Protein AF-X0SXT9-F1 (afdb_monomer_lite)

Sequence (47 aa):
MLKQELARCLQQAVLKAQQEGALASAALPEVLIEHPQNPEHGDFASG

Secondary structure (DSSP, 8-state):
-HHHHHHHHHHHHHHHHHHTTSS---PPPP--EE--SSGGG-S-EE-

Organism: NCBI:txid412755

pLDDT: mean 95.02, std 3.06, range [83.5, 98.0]

Foldseek 3Di:
DVQVVVQVVVVVVVVVCCVVVVDPDDDDDRWGWDQDPDCVVDGIDTD

Radius of gyration: 12.14 Å; chains: 1; bounding box: 29×18×29 Å

Structure (mmCIF, N/CA/C/O backbone):
data_AF-X0SXT9-F1
#
_entry.id   AF-X0SXT9-F1
#
loop_
_atom_site.group_PDB
_atom_site.id
_atom_site.type_symbol
_atom_site.label_atom_id
_atom_site.label_alt_id
_atom_site.label_comp_id
_atom_site.label_asym_id
_atom_site.label_entity_id
_atom_site.label_seq_id
_atom_site.pdbx_PDB_ins_code
_atom_site.Cartn_x
_atom_site.Cartn_y
_atom_site.Cartn_z
_atom_site.occupancy
_atom_site.B_iso_or_equiv
_atom_site.auth_seq_id
_atom_site.auth_comp_id
_atom_site.auth_asym_id
_atom_site.auth_atom_id
_atom_site.pdbx_PDB_model_num
ATOM 1 N N . MET A 1 1 ? 16.276 -1.110 4.539 1.00 86.38 1 MET A N 1
ATOM 2 C CA . MET A 1 1 ? 16.396 0.309 4.938 1.00 86.38 1 MET A CA 1
ATOM 3 C C . MET A 1 1 ? 15.338 1.176 4.251 1.00 86.38 1 MET A C 1
ATOM 5 O O . MET A 1 1 ? 14.354 1.452 4.912 1.00 86.38 1 MET A O 1
ATOM 9 N N . LEU A 1 2 ? 15.421 1.512 2.950 1.00 94.56 2 LEU A N 1
ATOM 10 C CA . LEU A 1 2 ? 14.421 2.400 2.306 1.00 94.56 2 LEU A CA 1
ATOM 11 C C . LEU A 1 2 ? 12.998 1.811 2.216 1.00 94.56 2 LEU A C 1
ATOM 13 O O . LEU A 1 2 ? 12.044 2.449 2.637 1.00 94.56 2 LEU A O 1
ATOM 17 N N . LYS A 1 3 ? 12.844 0.571 1.731 1.00 94.38 3 LYS A N 1
ATOM 18 C CA . LYS A 1 3 ? 11.524 -0.088 1.620 1.00 94.38 3 LYS A CA 1
ATOM 19 C C . LYS A 1 3 ? 10.783 -0.207 2.958 1.00 94.38 3 LYS A C 1
ATOM 21 O O . LYS A 1 3 ? 9.577 -0.023 3.017 1.00 94.38 3 LYS A O 1
ATOM 26 N N . GLN A 1 4 ? 11.519 -0.488 4.033 1.00 94.88 4 GLN A N 1
ATOM 27 C CA . GLN A 1 4 ? 10.966 -0.567 5.391 1.00 94.88 4 GLN A CA 1
ATOM 28 C C . GLN A 1 4 ? 10.481 0.802 5.875 1.00 94.88 4 GLN A C 1
ATOM 30 O O . GLN A 1 4 ? 9.436 0.892 6.507 1.00 94.88 4 GLN A O 1
ATOM 35 N N . GLU A 1 5 ? 11.216 1.864 5.544 1.00 96.94 5 GLU A N 1
ATOM 36 C CA . GLU A 1 5 ? 10.819 3.228 5.882 1.00 96.94 5 GLU A CA 1
ATOM 37 C C . GLU A 1 5 ? 9.571 3.661 5.105 1.00 96.94 5 GLU A C 1
ATOM 39 O O . GLU A 1 5 ? 8.650 4.220 5.694 1.00 96.94 5 GLU A O 1
ATOM 44 N N . LEU A 1 6 ? 9.482 3.322 3.815 1.00 97.19 6 LEU A N 1
ATOM 45 C CA . LEU A 1 6 ? 8.270 3.534 3.016 1.00 97.19 6 LEU A CA 1
ATOM 46 C C . LEU A 1 6 ? 7.064 2.797 3.614 1.00 97.19 6 LEU A C 1
ATOM 48 O O . LEU A 1 6 ? 6.005 3.401 3.775 1.00 97.19 6 LEU A O 1
ATOM 52 N N . ALA A 1 7 ? 7.236 1.533 4.017 1.00 96.19 7 ALA A N 1
ATOM 53 C CA . ALA A 1 7 ? 6.182 0.765 4.677 1.00 96.19 7 ALA A CA 1
ATOM 54 C C . ALA A 1 7 ? 5.737 1.419 5.996 1.00 96.19 7 ALA A C 1
ATOM 56 O O . ALA A 1 7 ? 4.541 1.574 6.241 1.00 96.19 7 ALA A O 1
ATOM 57 N N . ARG A 1 8 ? 6.693 1.866 6.821 1.00 96.19 8 ARG A N 1
ATOM 58 C CA . ARG A 1 8 ? 6.428 2.568 8.086 1.00 96.19 8 ARG A CA 1
ATOM 59 C C . ARG A 1 8 ? 5.650 3.865 7.857 1.00 96.19 8 ARG A C 1
ATOM 61 O O . ARG A 1 8 ? 4.660 4.112 8.542 1.00 96.19 8 ARG A O 1
ATOM 68 N N . CYS A 1 9 ? 6.075 4.677 6.891 1.00 97.12 9 CYS A N 1
ATOM 69 C CA . CYS A 1 9 ? 5.406 5.925 6.535 1.00 97.12 9 CYS A CA 1
ATOM 70 C C . CYS A 1 9 ? 3.983 5.680 6.023 1.00 97.12 9 CYS A C 1
ATOM 72 O O . CYS A 1 9 ? 3.060 6.378 6.442 1.00 97.12 9 CYS A O 1
ATOM 74 N N . LEU A 1 10 ? 3.785 4.666 5.175 1.00 96.69 10 LEU A N 1
ATOM 75 C CA . LEU A 1 10 ? 2.463 4.324 4.655 1.00 96.69 10 LEU A CA 1
ATOM 76 C C . LEU A 1 10 ? 1.520 3.865 5.777 1.00 96.69 10 LEU A C 1
ATOM 78 O O . LEU A 1 10 ? 0.404 4.371 5.873 1.00 96.69 10 LEU A O 1
ATOM 82 N N . GLN A 1 11 ? 1.984 2.996 6.684 1.00 96.00 11 GLN A N 1
ATOM 83 C CA . GLN A 1 11 ? 1.203 2.579 7.857 1.00 96.00 11 GLN A CA 1
ATOM 84 C C . GLN A 1 11 ? 0.780 3.778 8.714 1.00 96.00 11 GLN A C 1
ATOM 86 O O . GLN A 1 11 ? -0.385 3.895 9.091 1.00 96.00 11 GLN A O 1
ATOM 91 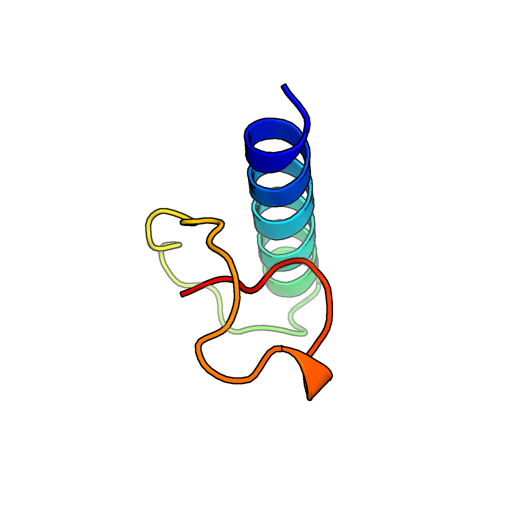N N . GLN A 1 12 ? 1.706 4.702 8.992 1.00 96.94 12 GLN A N 1
ATOM 92 C CA . GLN A 1 12 ? 1.408 5.908 9.769 1.00 96.94 12 GLN A CA 1
ATOM 93 C C . GLN A 1 12 ? 0.382 6.813 9.080 1.00 96.94 12 GLN A C 1
ATOM 95 O O . GLN A 1 12 ? -0.509 7.337 9.750 1.00 96.94 12 GLN A O 1
ATOM 100 N N . ALA A 1 13 ? 0.480 6.985 7.760 1.00 97.19 13 ALA A N 1
ATOM 101 C CA . ALA A 1 13 ? -0.457 7.798 6.992 1.00 97.19 13 ALA A CA 1
ATOM 102 C C . ALA A 1 13 ? -1.880 7.225 7.037 1.00 97.19 13 ALA A C 1
ATOM 104 O O . ALA A 1 13 ? -2.831 7.962 7.294 1.00 97.19 13 ALA A O 1
ATOM 105 N N . VAL A 1 14 ? -2.022 5.909 6.859 1.00 96.44 14 VAL A N 1
ATOM 106 C CA . VAL A 1 14 ? -3.325 5.236 6.927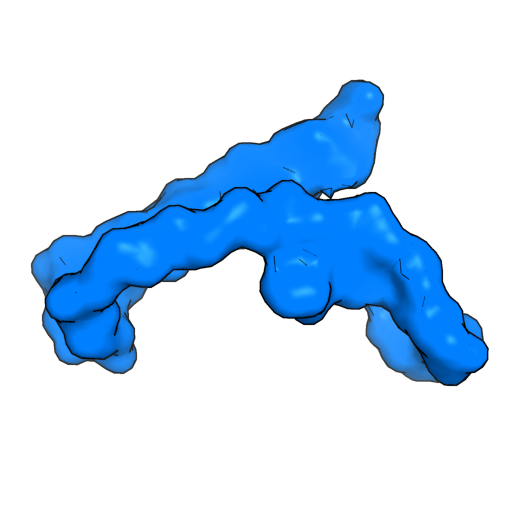 1.00 96.44 14 VAL A CA 1
ATOM 107 C C . VAL A 1 14 ? -3.920 5.340 8.333 1.00 96.44 14 VAL A C 1
ATOM 109 O O . VAL A 1 14 ? -5.077 5.732 8.467 1.00 96.44 14 VAL A O 1
ATOM 112 N N . LEU A 1 15 ? -3.137 5.066 9.385 1.00 96.00 15 LEU A N 1
ATOM 113 C CA . LEU A 1 15 ? -3.603 5.185 10.773 1.00 96.00 15 LEU A CA 1
ATOM 114 C C . LEU A 1 15 ? -4.078 6.604 11.096 1.00 96.00 15 LEU A C 1
ATOM 116 O O . LEU A 1 15 ? -5.122 6.780 11.720 1.00 96.00 15 LEU A O 1
ATOM 120 N N . LYS A 1 16 ? -3.341 7.621 10.639 1.00 98.00 16 LYS A N 1
ATOM 121 C CA . LYS A 1 16 ? -3.732 9.021 10.810 1.00 98.00 16 LYS A CA 1
ATOM 122 C C . LYS A 1 16 ? -5.047 9.326 10.088 1.00 98.00 16 LYS A C 1
ATOM 124 O O . LYS A 1 16 ? -5.953 9.886 10.694 1.00 98.00 16 LYS A O 1
ATOM 129 N N . ALA A 1 17 ? -5.188 8.902 8.834 1.00 97.69 17 ALA A N 1
ATOM 130 C CA . ALA A 1 17 ? -6.414 9.110 8.069 1.00 97.69 17 ALA A CA 1
ATOM 131 C C . ALA A 1 17 ? -7.628 8.390 8.693 1.00 97.69 17 ALA A C 1
ATOM 133 O O . ALA A 1 17 ? -8.738 8.918 8.654 1.00 97.69 17 ALA A O 1
ATOM 134 N N . GLN A 1 18 ? -7.430 7.221 9.313 1.00 97.12 18 GLN A N 1
ATOM 135 C CA . GLN A 1 18 ? -8.473 6.541 10.088 1.00 97.12 18 GLN A CA 1
ATOM 136 C C . GLN A 1 18 ? -8.857 7.319 11.352 1.00 97.12 18 GLN A C 1
ATOM 138 O O . GLN A 1 18 ? -10.042 7.465 11.643 1.00 97.12 18 GLN A O 1
ATOM 143 N N . GLN A 1 19 ? -7.875 7.842 12.095 1.00 96.88 19 GLN A N 1
ATOM 144 C CA . GLN A 1 19 ? -8.114 8.665 13.289 1.00 96.88 19 GLN A CA 1
ATOM 145 C C . GLN A 1 19 ? -8.860 9.964 12.961 1.00 96.88 19 GLN A C 1
ATOM 147 O O . GLN A 1 19 ? -9.711 10.397 13.732 1.00 96.88 19 GLN A O 1
ATOM 152 N N . GLU A 1 20 ? -8.566 10.565 11.808 1.00 97.94 20 GLU A N 1
ATOM 153 C CA . GLU A 1 20 ? -9.230 11.774 11.305 1.00 97.94 20 GLU A CA 1
ATOM 154 C C . GLU A 1 20 ? -10.610 11.488 10.680 1.00 97.94 20 GLU A C 1
ATOM 156 O O . GLU A 1 20 ? -11.330 12.418 10.324 1.00 97.94 20 GLU A O 1
ATOM 161 N N . GLY A 1 21 ? -10.996 10.214 10.540 1.00 97.44 21 GLY A N 1
ATOM 162 C CA . GLY A 1 21 ? -12.257 9.800 9.919 1.00 97.44 21 GLY A CA 1
ATOM 163 C C . GLY A 1 21 ? -12.285 9.925 8.391 1.00 97.44 21 GLY A C 1
ATOM 164 O O . GLY A 1 21 ? -13.337 9.736 7.786 1.00 97.44 21 GLY A O 1
ATOM 165 N N . ALA A 1 22 ? -11.146 10.217 7.756 1.00 98.00 22 ALA A N 1
ATOM 166 C CA . ALA A 1 22 ? -11.004 10.245 6.300 1.00 98.00 22 ALA A CA 1
ATOM 167 C C . ALA A 1 22 ? -10.997 8.833 5.687 1.00 98.00 22 ALA A C 1
ATOM 169 O O . ALA A 1 22 ? -11.386 8.653 4.534 1.00 98.00 22 ALA A O 1
ATOM 170 N N . LEU A 1 23 ? -10.578 7.828 6.463 1.00 96.19 23 LEU A N 1
ATOM 171 C CA . LEU A 1 23 ? -10.689 6.410 6.127 1.00 96.19 23 LEU A CA 1
ATOM 172 C C . LEU A 1 23 ? -11.507 5.669 7.184 1.00 96.19 23 LEU A C 1
ATOM 174 O O . LEU A 1 23 ? -11.483 6.009 8.366 1.00 96.19 23 LEU A O 1
ATOM 178 N N . ALA A 1 24 ? -12.200 4.610 6.763 1.00 95.50 24 ALA A N 1
ATOM 179 C CA . ALA A 1 24 ? -12.882 3.719 7.690 1.00 95.50 24 ALA A CA 1
ATOM 180 C C . ALA A 1 24 ? -11.872 3.056 8.640 1.00 95.50 24 ALA A C 1
ATOM 182 O O . ALA A 1 24 ? -10.825 2.562 8.210 1.00 95.50 24 ALA A O 1
ATOM 183 N N . SER A 1 25 ? -12.203 3.022 9.931 1.00 94.88 25 SER A N 1
ATOM 184 C CA . SER A 1 25 ? -11.398 2.318 10.927 1.00 94.88 25 SER A CA 1
ATOM 185 C C . SER A 1 25 ? -11.515 0.809 10.703 1.00 94.88 25 SER A C 1
ATOM 187 O O . SER A 1 25 ? -12.567 0.210 10.922 1.00 94.88 25 SER A O 1
ATOM 189 N N . ALA A 1 26 ? -10.434 0.211 10.214 1.00 93.31 26 ALA A N 1
ATOM 190 C CA . ALA A 1 26 ? -10.309 -1.211 9.931 1.00 93.31 26 ALA A CA 1
ATOM 191 C C . ALA A 1 26 ? -8.885 -1.673 10.258 1.00 93.31 26 ALA A C 1
ATOM 193 O O . ALA A 1 26 ? -7.950 -0.868 10.256 1.00 93.31 26 ALA A O 1
ATOM 194 N N . ALA A 1 27 ? -8.718 -2.968 10.528 1.00 91.94 27 ALA A N 1
ATOM 195 C CA . ALA A 1 27 ? -7.393 -3.543 10.726 1.00 91.94 27 ALA A C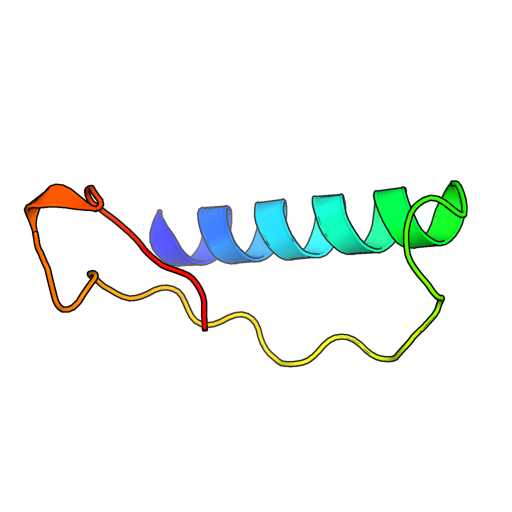A 1
ATOM 196 C C . ALA A 1 27 ? -6.540 -3.345 9.465 1.00 91.94 27 ALA A C 1
ATOM 198 O O . ALA A 1 27 ? -7.001 -3.614 8.354 1.00 91.94 27 ALA A O 1
ATOM 199 N N . LEU A 1 28 ? -5.307 -2.870 9.646 1.00 89.00 28 LEU A N 1
ATOM 200 C CA . LEU A 1 28 ? -4.382 -2.704 8.534 1.00 89.00 28 LEU A CA 1
ATOM 201 C C . LEU A 1 28 ? -3.779 -4.056 8.138 1.00 89.00 28 LEU A C 1
ATOM 203 O O . LEU A 1 28 ? -3.288 -4.767 9.021 1.00 89.00 28 LEU A O 1
ATOM 207 N N . PRO A 1 29 ? -3.761 -4.399 6.839 1.00 87.69 29 PRO A N 1
ATOM 208 C CA . PRO A 1 29 ? -2.952 -5.505 6.353 1.00 87.69 29 PRO A CA 1
ATOM 209 C C . PRO A 1 29 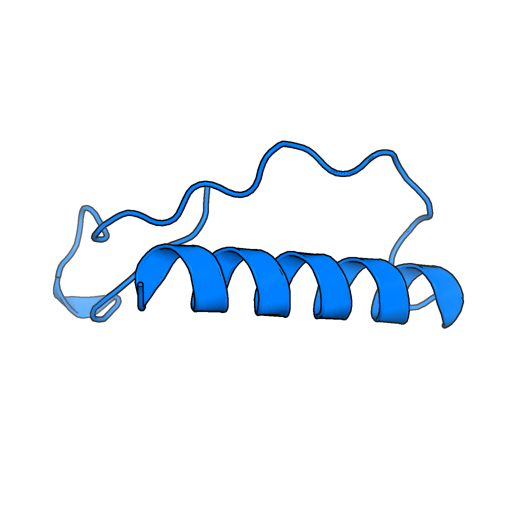? -1.457 -5.174 6.473 1.00 87.69 29 PRO A C 1
ATOM 211 O O . PRO A 1 29 ? -1.058 -4.022 6.676 1.00 87.69 29 PRO A O 1
ATOM 214 N N . GLU A 1 30 ? -0.617 -6.198 6.338 1.00 89.94 30 GLU A N 1
ATOM 215 C CA . GLU A 1 30 ? 0.826 -5.998 6.240 1.00 89.94 30 GLU A CA 1
ATOM 216 C C . GLU A 1 30 ? 1.160 -5.176 4.988 1.00 89.94 30 GLU A C 1
ATOM 218 O O . GLU A 1 30 ? 0.726 -5.500 3.886 1.00 89.94 30 GLU A O 1
ATOM 223 N 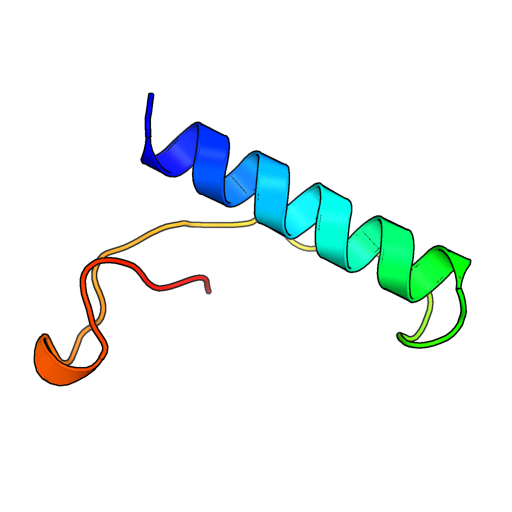N . VAL A 1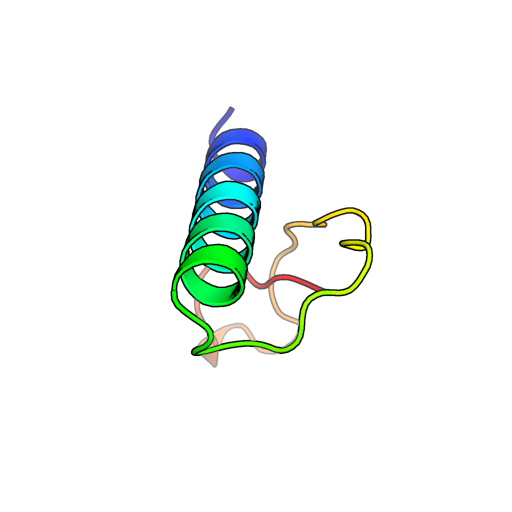 31 ? 1.942 -4.108 5.161 1.00 93.56 31 VAL A N 1
ATOM 224 C CA . VAL A 1 31 ? 2.356 -3.246 4.048 1.00 93.56 31 VAL A CA 1
ATOM 225 C C . VAL A 1 31 ? 3.610 -3.814 3.393 1.00 93.56 31 VAL A C 1
ATOM 227 O O . VAL A 1 31 ? 4.702 -3.745 3.964 1.00 93.56 31 VAL A O 1
ATOM 230 N N . LEU A 1 32 ? 3.456 -4.321 2.171 1.00 94.31 32 LEU A N 1
ATOM 231 C CA . LEU A 1 32 ? 4.547 -4.829 1.343 1.00 94.31 32 LEU A CA 1
ATOM 232 C C . LEU A 1 32 ? 4.974 -3.774 0.323 1.00 94.31 32 LEU A C 1
ATOM 234 O O . LEU A 1 32 ? 4.132 -3.219 -0.372 1.00 94.31 32 LEU A O 1
ATOM 238 N N . ILE A 1 33 ? 6.282 -3.509 0.225 1.00 96.25 33 ILE A N 1
ATOM 239 C CA . ILE A 1 33 ? 6.852 -2.564 -0.747 1.00 96.25 33 ILE A CA 1
ATOM 240 C C . ILE A 1 33 ? 7.668 -3.313 -1.801 1.00 96.25 33 ILE A C 1
ATOM 242 O O . ILE A 1 33 ? 8.738 -3.878 -1.530 1.00 96.25 33 ILE A O 1
ATOM 246 N N . GLU A 1 34 ? 7.198 -3.254 -3.038 1.00 95.62 34 GLU A N 1
ATOM 247 C CA . GLU A 1 34 ? 7.776 -3.931 -4.195 1.00 95.62 34 GLU A CA 1
ATOM 248 C C . GLU A 1 34 ? 8.055 -2.960 -5.345 1.00 95.62 34 GLU A C 1
ATOM 250 O O . GLU A 1 34 ? 7.783 -1.768 -5.233 1.00 95.62 34 GLU A O 1
ATOM 255 N N . HIS A 1 35 ? 8.676 -3.449 -6.419 1.00 96.06 35 HIS A N 1
ATOM 256 C CA . HIS A 1 35 ? 8.759 -2.673 -7.657 1.00 96.06 35 HIS A CA 1
ATOM 257 C C . HIS A 1 35 ? 7.483 -2.936 -8.459 1.00 96.06 35 HIS A C 1
ATOM 259 O O . HIS A 1 35 ? 7.045 -4.090 -8.507 1.00 96.06 35 HIS A O 1
ATOM 265 N N . PRO A 1 36 ? 6.882 -1.913 -9.082 1.00 96.75 36 PRO A N 1
ATOM 266 C CA . PRO A 1 36 ? 5.670 -2.111 -9.857 1.00 96.75 36 PRO A CA 1
ATOM 267 C C . PRO A 1 36 ? 5.925 -3.021 -11.063 1.00 96.75 36 PRO A C 1
ATOM 269 O O . PRO A 1 36 ? 7.011 -3.037 -11.640 1.00 96.75 36 PRO A O 1
ATOM 272 N N . GLN A 1 37 ? 4.887 -3.748 -11.486 1.00 94.31 37 GLN A N 1
ATOM 273 C CA . GLN A 1 37 ? 4.946 -4.566 -12.705 1.00 94.31 37 GLN A CA 1
ATOM 274 C C . GLN A 1 37 ? 5.179 -3.720 -13.961 1.00 94.31 37 GLN A C 1
ATOM 276 O O . GLN A 1 37 ? 5.831 -4.168 -14.901 1.00 94.31 37 GLN A O 1
ATOM 281 N N . ASN A 1 38 ? 4.643 -2.497 -13.968 1.00 96.06 38 ASN A N 1
ATOM 282 C CA . ASN A 1 38 ? 4.907 -1.505 -14.997 1.00 96.06 38 ASN A CA 1
ATOM 283 C C . ASN A 1 38 ? 5.924 -0.478 -14.463 1.00 96.06 38 ASN A C 1
ATOM 285 O O . ASN A 1 38 ? 5.568 0.266 -13.546 1.00 96.06 38 ASN A O 1
ATOM 289 N N . PRO A 1 39 ? 7.145 -0.389 -15.022 1.00 93.94 39 PRO A N 1
ATOM 290 C CA . PRO A 1 39 ? 8.164 0.555 -14.556 1.00 93.94 39 PRO A CA 1
ATOM 291 C C . PRO A 1 39 ? 7.756 2.029 -14.722 1.00 93.94 39 PRO A C 1
ATOM 293 O O . PRO A 1 39 ? 8.255 2.883 -13.996 1.00 93.94 39 PRO A O 1
ATOM 296 N N . GLU A 1 40 ? 6.794 2.338 -15.598 1.00 97.06 40 GLU A N 1
ATOM 297 C CA . GLU A 1 40 ? 6.248 3.697 -15.748 1.00 97.06 40 GLU A CA 1
ATOM 298 C C . GLU A 1 40 ? 5.441 4.162 -14.519 1.00 97.06 40 GLU A C 1
ATOM 300 O O . GLU A 1 40 ? 5.151 5.347 -14.377 1.00 97.06 40 GLU A O 1
ATOM 305 N N . HIS A 1 41 ? 5.064 3.252 -13.611 1.00 95.38 41 HIS A N 1
ATOM 306 C CA . HIS A 1 41 ? 4.372 3.602 -12.363 1.00 95.38 41 HIS A CA 1
ATOM 307 C C . HIS A 1 41 ? 5.331 4.072 -11.253 1.00 95.38 41 HIS A C 1
ATOM 309 O O . HIS A 1 41 ? 4.883 4.374 -10.147 1.00 95.38 41 HIS A O 1
ATOM 315 N N . GLY A 1 42 ? 6.631 4.160 -11.547 1.00 96.00 42 GLY A N 1
ATOM 316 C CA . GLY A 1 42 ? 7.659 4.675 -10.647 1.00 96.00 42 GLY A CA 1
ATOM 317 C C . GLY A 1 42 ? 8.490 3.583 -9.976 1.00 96.00 42 GLY A C 1
ATOM 318 O O . GLY A 1 42 ? 8.489 2.422 -10.380 1.00 96.00 42 GLY A O 1
ATOM 319 N N . ASP A 1 43 ? 9.224 3.970 -8.934 1.00 96.50 43 ASP A N 1
ATOM 320 C CA . ASP A 1 43 ? 10.236 3.101 -8.323 1.00 96.50 43 ASP A CA 1
ATOM 321 C C . ASP A 1 43 ? 9.641 2.046 -7.378 1.00 96.50 43 ASP A C 1
ATOM 323 O O . ASP A 1 43 ? 10.188 0.953 -7.237 1.00 96.50 43 ASP A O 1
ATOM 327 N N . PHE A 1 44 ? 8.523 2.354 -6.712 1.00 96.62 44 PHE A N 1
ATOM 328 C CA . PHE A 1 44 ? 7.924 1.482 -5.700 1.00 96.62 44 PHE A CA 1
ATOM 329 C C . PHE A 1 44 ? 6.398 1.465 -5.770 1.00 96.62 44 PHE A C 1
ATOM 331 O O . PHE A 1 44 ? 5.767 2.478 -6.061 1.00 96.62 44 PHE A O 1
ATOM 338 N N . ALA A 1 45 ? 5.814 0.322 -5.420 1.00 95.75 45 ALA A N 1
ATOM 339 C CA . ALA A 1 45 ? 4.383 0.132 -5.223 1.00 95.75 45 ALA A CA 1
ATOM 340 C C . ALA A 1 45 ? 4.114 -0.565 -3.882 1.00 95.75 45 ALA A C 1
ATOM 342 O O . ALA A 1 45 ? 4.982 -1.271 -3.356 1.00 95.75 45 ALA A O 1
ATOM 343 N N . SER A 1 46 ? 2.914 -0.351 -3.338 1.00 93.50 46 SER A N 1
ATOM 344 C CA . SER A 1 46 ? 2.409 -1.051 -2.155 1.00 93.50 46 SER A CA 1
ATOM 345 C C . SER A 1 46 ? 1.209 -1.924 -2.510 1.00 93.50 46 SER A C 1
ATOM 347 O O . SER A 1 46 ? 0.296 -1.429 -3.176 1.00 93.50 46 SER A O 1
ATOM 349 N N . GLY A 1 47 ? 1.235 -3.182 -2.064 1.00 83.50 47 GLY A N 1
ATOM 350 C CA . GLY A 1 47 ? 0.144 -4.154 -2.226 1.00 83.50 47 GLY A CA 1
ATOM 351 C C . GLY A 1 47 ? -0.970 -4.033 -1.196 1.00 83.50 47 GLY A C 1
ATOM 352 O O . GLY A 1 47 ? -0.737 -3.398 -0.140 1.00 83.50 47 GLY A O 1
#